Protein AF-A0A9D3ZSC0-F1 (afdb_monomer)

Mean predicted aligned error: 5.68 Å

Radius of gyration: 13.38 Å; Cα contacts (8 Å, |Δi|>4): 232; chains: 1; bounding box: 36×24×37 Å

Secondary structure (DSSP, 8-state):
---TT--EEE-GGGGTT-TT--EEEEESEEEEGGGGGG-TT--EEEEES-EEETHHHHGGG-TT--EEEEES-EES---GGGGG-SS--EEEEES-EESSS--PPPGGGG--

Organism: NCBI:txid47602

Sequence (112 aa):
MWKRDVLLVVSSTFFEEMKALQVLYLESVYVSLKGFHSLPNLKTLWCIQCKVENFSSSLTNMRSLEILALIGTEIDEISEELAKLSTLKYLRLSGVLGFEQEFNFTPKLVSR

Nearest PDB structures (foldseek):
  8xp3-assembly1_JC  TM=7.789E-01  e=8.716E-04  Homo sapiens
  7ax1-assembly1_A  TM=7.796E-01  e=1.971E-03  Homo sapiens
  7d2u-assembly1_A  TM=7.903E-01  e=3.632E-02  Homo sapiens
  8glv-assembly1_Eb  TM=7.894E-01  e=6.505E-02  Chlamydomonas reinhardtii
  5zsu-assembly1_A  TM=6.772E-01  e=7.748E-02  Homo sapiens

Structure (mmCIF, N/CA/C/O backbone):
data_AF-A0A9D3ZSC0-F1
#
_entry.id   AF-A0A9D3ZSC0-F1
#
loop_
_atom_site.group_PDB
_atom_site.id
_atom_site.type_symbol
_atom_site.label_atom_id
_atom_site.label_alt_id
_atom_site.label_comp_id
_atom_site.label_asym_id
_atom_site.label_entity_id
_atom_site.label_seq_id
_atom_site.pdbx_PDB_ins_code
_atom_site.Cartn_x
_atom_site.Cartn_y
_atom_site.Cartn_z
_atom_site.occupancy
_atom_site.B_iso_or_equiv
_atom_site.auth_seq_id
_atom_site.auth_comp_id
_atom_site.auth_asym_id
_atom_site.auth_atom_id
_atom_site.pdbx_PDB_model_num
ATOM 1 N N . MET A 1 1 ? 12.008 -11.215 -16.435 1.00 43.16 1 MET A N 1
ATOM 2 C CA . MET A 1 1 ? 12.348 -9.779 -16.525 1.00 43.16 1 MET A CA 1
ATOM 3 C C . MET A 1 1 ? 11.309 -9.115 -17.406 1.00 43.16 1 MET A C 1
ATOM 5 O O . MET A 1 1 ? 11.304 -9.364 -18.604 1.00 43.16 1 MET A O 1
ATOM 9 N N . TRP A 1 2 ? 10.386 -8.364 -16.808 1.00 52.53 2 TRP A N 1
ATOM 10 C CA . TRP A 1 2 ? 9.408 -7.561 -17.542 1.00 52.53 2 TRP A CA 1
ATOM 11 C C . TRP A 1 2 ? 10.161 -6.566 -18.424 1.00 52.53 2 TRP A C 1
ATOM 13 O O . TRP A 1 2 ? 11.132 -5.956 -17.969 1.00 52.53 2 TRP A O 1
ATOM 23 N N . LYS A 1 3 ? 9.775 -6.440 -19.697 1.00 54.12 3 LYS A N 1
ATOM 24 C CA . LYS A 1 3 ? 10.294 -5.352 -20.531 1.00 54.12 3 LYS A CA 1
ATOM 25 C C . LYS A 1 3 ? 9.819 -4.052 -19.885 1.00 54.12 3 LYS A C 1
ATOM 27 O O . LYS A 1 3 ? 8.617 -3.856 -19.748 1.00 54.12 3 LYS A O 1
ATOM 32 N N . ARG A 1 4 ? 10.760 -3.204 -19.467 1.00 53.38 4 ARG A N 1
ATOM 33 C CA . ARG A 1 4 ? 10.511 -1.948 -18.738 1.00 53.38 4 ARG A CA 1
ATOM 34 C C . ARG A 1 4 ? 9.688 -0.916 -19.532 1.00 53.38 4 ARG A C 1
ATOM 36 O O . ARG A 1 4 ? 9.328 0.109 -18.971 1.00 53.38 4 ARG A O 1
ATOM 43 N N . ASP A 1 5 ? 9.341 -1.199 -20.788 1.00 58.84 5 ASP A N 1
ATOM 44 C CA . ASP A 1 5 ? 8.952 -0.178 -21.764 1.00 58.84 5 ASP A CA 1
ATOM 45 C C . ASP A 1 5 ? 7.442 -0.064 -22.063 1.00 58.84 5 ASP A C 1
ATOM 47 O O . ASP A 1 5 ? 7.082 0.690 -22.962 1.00 58.84 5 ASP A O 1
ATOM 51 N N . VAL A 1 6 ? 6.530 -0.772 -21.367 1.00 74.25 6 VAL A N 1
ATOM 52 C CA . VAL A 1 6 ? 5.075 -0.661 -21.671 1.00 74.25 6 VAL A CA 1
ATOM 53 C C . VAL A 1 6 ? 4.128 -0.818 -20.465 1.00 74.25 6 VAL A C 1
ATOM 55 O O . VAL A 1 6 ? 3.037 -1.367 -20.604 1.00 74.25 6 VAL A O 1
ATOM 58 N N . LEU A 1 7 ? 4.497 -0.369 -19.259 1.00 84.50 7 LEU A N 1
ATOM 59 C CA . LEU A 1 7 ? 3.495 -0.287 -18.182 1.00 84.50 7 LEU A CA 1
ATOM 60 C C . LEU A 1 7 ? 2.534 0.877 -18.449 1.00 84.50 7 LEU A C 1
ATOM 62 O O . LEU A 1 7 ? 2.966 1.987 -18.765 1.00 84.50 7 LEU A O 1
ATOM 66 N N . LEU A 1 8 ? 1.230 0.638 -18.286 1.00 92.06 8 LEU A N 1
ATOM 67 C CA . LEU A 1 8 ? 0.237 1.709 -18.326 1.00 92.06 8 LEU A CA 1
ATOM 68 C C . LEU A 1 8 ? 0.465 2.644 -17.135 1.00 92.06 8 LEU A C 1
ATOM 70 O O . LEU A 1 8 ? 0.442 2.200 -15.988 1.00 92.06 8 LEU A O 1
ATOM 74 N N . VAL A 1 9 ? 0.655 3.934 -17.402 1.00 93.75 9 VAL A N 1
ATOM 75 C CA . VAL A 1 9 ? 0.789 4.953 -16.356 1.00 93.75 9 VAL A CA 1
ATOM 76 C C . VAL A 1 9 ? -0.597 5.357 -15.865 1.00 93.75 9 VAL A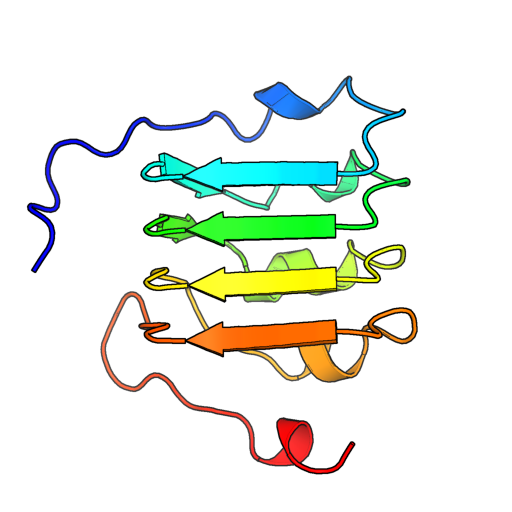 C 1
ATOM 78 O O . VAL A 1 9 ? -1.390 5.932 -16.610 1.00 93.75 9 VAL A O 1
ATOM 81 N N . VAL A 1 10 ? -0.884 5.074 -14.598 1.00 92.69 10 VAL A N 1
ATOM 82 C CA . VAL A 1 10 ? -2.092 5.523 -13.905 1.00 92.69 10 VAL A CA 1
ATOM 83 C C . VAL A 1 10 ? -1.778 6.833 -13.194 1.00 92.69 10 VAL A C 1
ATOM 85 O O . VAL A 1 10 ? -0.921 6.883 -12.310 1.00 92.69 10 VAL A O 1
ATOM 88 N N . SER A 1 11 ? -2.483 7.901 -13.576 1.00 90.44 11 SER A N 1
ATOM 89 C CA . SER A 1 11 ? -2.367 9.194 -12.898 1.00 90.44 11 SER A CA 1
ATOM 90 C C . SER A 1 11 ? -2.741 9.057 -11.424 1.00 90.44 11 SER A C 1
ATOM 92 O O . SER A 1 11 ? -3.771 8.469 -11.094 1.00 90.44 11 SER A O 1
ATOM 94 N N . SER A 1 12 ? -1.959 9.662 -10.532 1.00 79.88 12 SER A N 1
ATOM 95 C CA . SER A 1 12 ? -2.278 9.706 -9.100 1.00 79.88 12 SER A CA 1
ATOM 96 C C . SER A 1 12 ? -3.590 10.444 -8.809 1.00 79.88 12 SER A C 1
ATOM 98 O O . SER A 1 12 ? -4.242 10.144 -7.811 1.00 79.88 12 SER A O 1
ATOM 100 N N . THR A 1 13 ? -4.010 11.347 -9.702 1.00 88.94 13 THR A N 1
ATOM 101 C CA . THR A 1 13 ? -5.280 12.078 -9.597 1.00 88.94 13 THR A CA 1
ATOM 102 C C . THR A 1 13 ? -6.500 11.241 -9.987 1.00 88.94 13 THR A C 1
ATOM 104 O O . THR A 1 13 ? -7.629 11.616 -9.689 1.00 88.94 13 THR A O 1
ATOM 107 N N . PHE A 1 14 ? -6.302 10.081 -10.628 1.00 90.75 14 PHE A N 1
ATOM 108 C CA . PHE A 1 14 ? -7.393 9.246 -11.139 1.00 90.75 14 PHE A CA 1
ATOM 109 C C . PHE A 1 14 ? -8.382 8.828 -10.040 1.00 90.75 14 PHE A C 1
ATOM 111 O O . PHE A 1 14 ? -9.577 8.699 -10.294 1.00 90.75 14 PHE A O 1
ATOM 118 N N . PHE A 1 15 ? -7.891 8.646 -8.812 1.00 89.44 15 PHE A N 1
ATOM 119 C CA . PHE A 1 15 ? -8.689 8.171 -7.684 1.00 89.44 15 PHE A CA 1
A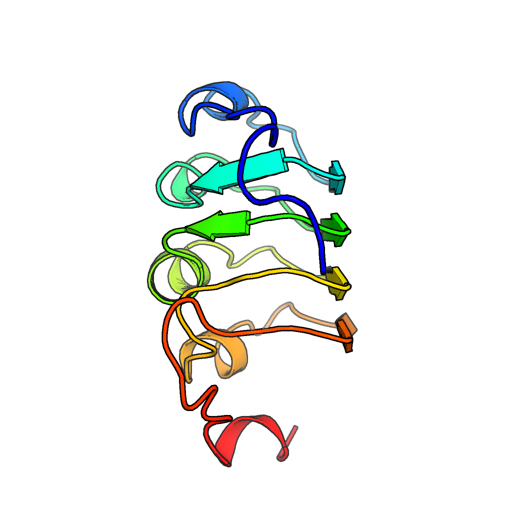TOM 120 C C . PHE A 1 15 ? -9.189 9.290 -6.756 1.00 89.44 15 PHE A C 1
ATOM 122 O O . PHE A 1 15 ? -9.871 8.984 -5.781 1.00 89.44 15 PHE A O 1
ATOM 129 N N . GLU A 1 16 ? -8.887 10.566 -7.028 1.00 89.62 16 GLU A N 1
ATOM 130 C CA . GLU A 1 16 ? -9.119 11.664 -6.071 1.00 89.62 16 GLU A CA 1
ATOM 131 C C . GLU A 1 16 ? -10.571 11.764 -5.604 1.00 89.62 16 GLU A C 1
ATOM 133 O O . GLU A 1 16 ? -10.820 11.907 -4.408 1.00 89.62 16 GLU A O 1
ATOM 138 N N . GLU A 1 17 ? -11.535 11.602 -6.508 1.00 91.56 17 GLU A N 1
ATOM 139 C CA . GLU A 1 17 ? -12.964 11.699 -6.187 1.00 91.56 17 GLU A CA 1
ATOM 140 C C . GLU A 1 17 ? -13.597 10.363 -5.769 1.00 91.56 17 GLU A C 1
ATOM 142 O O . GLU A 1 17 ? -14.784 10.288 -5.447 1.00 91.56 17 GLU A O 1
ATOM 147 N N . MET A 1 18 ? -12.814 9.283 -5.690 1.00 93.00 18 MET A N 1
ATOM 148 C CA . MET A 1 18 ? -13.310 7.954 -5.326 1.00 93.00 18 MET A CA 1
ATOM 149 C C . MET A 1 18 ? -13.407 7.772 -3.803 1.00 93.00 18 MET A C 1
ATOM 151 O O . MET A 1 18 ? -12.888 6.816 -3.229 1.00 93.00 18 MET A O 1
ATOM 155 N N . LYS A 1 19 ? -14.111 8.680 -3.114 1.00 92.50 19 LYS A N 1
ATOM 156 C CA . LYS A 1 19 ? -14.172 8.729 -1.638 1.00 92.50 19 LYS A CA 1
ATOM 157 C C . LYS A 1 19 ? -14.780 7.481 -0.989 1.00 92.50 19 LYS A C 1
ATOM 159 O O . LYS A 1 19 ? -14.501 7.202 0.176 1.00 92.50 19 LYS A O 1
ATOM 164 N N . ALA A 1 20 ? -15.593 6.727 -1.727 1.00 96.06 20 ALA A N 1
ATOM 165 C CA . ALA A 1 20 ? -16.200 5.476 -1.271 1.00 96.06 20 ALA A CA 1
ATOM 166 C C . ALA A 1 20 ? -15.352 4.223 -1.575 1.00 96.06 20 ALA A C 1
ATOM 168 O O . ALA A 1 20 ? -15.759 3.119 -1.211 1.00 96.06 20 ALA A O 1
ATOM 169 N N . LEU A 1 21 ? -14.202 4.365 -2.24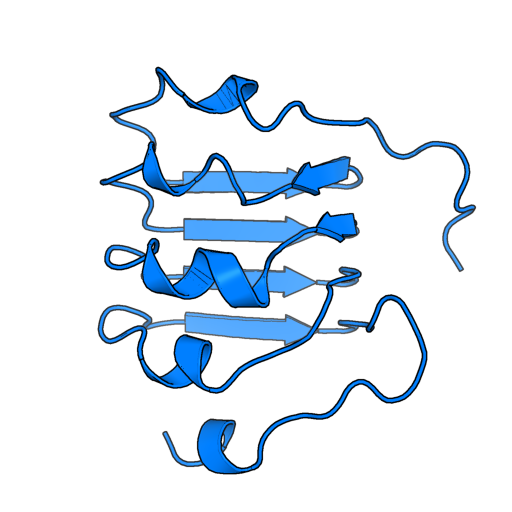9 1.00 96.31 21 LEU A N 1
ATOM 170 C CA . LEU A 1 21 ? -13.367 3.237 -2.654 1.00 96.31 21 LEU A CA 1
ATOM 171 C C . LEU A 1 21 ? -12.812 2.505 -1.429 1.00 96.31 21 LEU A C 1
ATOM 173 O O . LEU A 1 21 ? -12.110 3.091 -0.607 1.00 96.31 21 LEU A O 1
ATOM 177 N N . GLN A 1 22 ? -13.123 1.213 -1.330 1.00 97.62 22 GLN A N 1
ATOM 178 C CA . GLN A 1 22 ? -12.641 0.343 -0.251 1.00 97.62 22 GLN A CA 1
ATOM 179 C C . GLN A 1 22 ? -11.614 -0.680 -0.729 1.00 97.62 22 GLN A C 1
ATOM 181 O O . GLN A 1 22 ? -10.745 -1.083 0.042 1.00 97.62 22 GLN A O 1
ATOM 186 N N . VAL A 1 23 ? -11.696 -1.090 -1.994 1.00 97.94 23 VAL A N 1
ATOM 187 C CA . VAL A 1 23 ? -10.839 -2.119 -2.583 1.00 97.94 23 VAL A CA 1
ATOM 188 C C . VAL A 1 23 ? -10.254 -1.572 -3.871 1.00 97.94 23 VAL A C 1
ATOM 190 O O . VAL A 1 23 ? -10.999 -1.175 -4.764 1.00 97.94 23 VAL A O 1
ATOM 193 N N . LEU A 1 24 ? -8.927 -1.573 -3.963 1.00 96.56 24 LEU A N 1
ATOM 194 C CA . LEU A 1 24 ? -8.200 -1.223 -5.170 1.00 96.56 24 LEU A CA 1
ATOM 195 C C . LEU A 1 24 ? -7.311 -2.393 -5.589 1.00 96.56 24 LEU A C 1
ATOM 197 O O . LEU A 1 24 ? -6.397 -2.789 -4.864 1.00 96.56 24 LEU A O 1
ATOM 201 N N . TYR A 1 25 ? -7.603 -2.926 -6.772 1.00 97.62 25 TYR A N 1
ATOM 202 C CA . TYR A 1 25 ? -6.800 -3.932 -7.452 1.00 97.62 25 TYR A CA 1
ATOM 203 C C . TYR A 1 25 ? -6.113 -3.289 -8.655 1.00 97.62 25 TYR A C 1
ATOM 205 O O . TYR A 1 25 ? -6.773 -2.650 -9.475 1.00 97.62 25 TYR A O 1
ATOM 213 N N . LEU A 1 26 ? -4.798 -3.459 -8.751 1.00 96.06 26 LEU A N 1
ATOM 214 C CA . LEU A 1 26 ? -3.966 -2.961 -9.838 1.00 96.06 26 LEU A CA 1
ATOM 215 C C . LEU A 1 26 ? -3.102 -4.101 -10.372 1.00 96.06 26 LEU A C 1
ATOM 217 O O . LEU A 1 26 ? -2.480 -4.832 -9.600 1.00 96.06 26 LEU A O 1
ATOM 221 N N . GLU A 1 27 ? -3.033 -4.224 -11.692 1.00 95.94 27 GLU A N 1
ATOM 222 C CA . GLU A 1 27 ? -2.231 -5.247 -12.354 1.00 95.94 27 GLU A CA 1
ATOM 223 C C . GLU A 1 27 ? -1.478 -4.656 -13.540 1.00 95.94 27 GLU A C 1
ATOM 225 O O . GLU A 1 27 ? -2.080 -4.005 -14.391 1.00 95.94 27 GLU A O 1
ATOM 230 N N . SER A 1 28 ? -0.167 -4.897 -13.603 1.00 94.50 28 SER A N 1
ATOM 231 C CA . SER A 1 28 ? 0.690 -4.476 -14.720 1.00 94.50 28 SER A CA 1
ATOM 232 C C . SER A 1 28 ? 0.614 -2.972 -15.042 1.00 94.50 28 SER A C 1
ATOM 234 O O . SER A 1 28 ? 0.601 -2.571 -16.208 1.00 94.50 28 SER A O 1
ATOM 236 N N . VAL A 1 29 ? 0.599 -2.118 -14.009 1.00 94.69 29 VAL A N 1
ATOM 237 C CA . VAL A 1 29 ? 0.588 -0.647 -14.150 1.00 94.69 29 VAL A CA 1
ATOM 238 C C . VAL A 1 29 ? 1.770 0.033 -13.459 1.00 94.69 29 VAL A C 1
ATOM 240 O O . VAL A 1 29 ? 2.361 -0.503 -12.521 1.00 94.69 29 VAL A O 1
ATOM 243 N N . TYR A 1 30 ? 2.075 1.252 -13.897 1.00 94.25 30 TYR A N 1
ATOM 244 C CA . TYR A 1 30 ? 2.875 2.224 -13.159 1.00 94.25 30 TYR A CA 1
ATOM 245 C C . TYR A 1 30 ? 1.940 3.175 -12.408 1.00 94.25 30 TYR A C 1
ATOM 247 O O . TYR A 1 30 ? 1.077 3.796 -13.028 1.00 94.25 30 TYR A O 1
ATOM 255 N N . VAL A 1 31 ? 2.102 3.320 -11.095 1.00 94.06 31 VAL A N 1
ATOM 256 C CA . VAL A 1 31 ? 1.261 4.200 -10.269 1.00 94.06 31 VAL A CA 1
ATOM 257 C C . VAL A 1 31 ? 2.091 4.893 -9.190 1.00 94.06 31 VAL A C 1
ATOM 259 O O . VAL A 1 31 ? 2.970 4.281 -8.592 1.00 94.06 31 VAL A O 1
ATOM 262 N N . SER A 1 32 ? 1.789 6.159 -8.899 1.00 93.31 32 SER A N 1
ATOM 263 C CA . SER A 1 32 ? 2.307 6.859 -7.715 1.00 93.31 32 SER A CA 1
ATOM 264 C C . SER A 1 32 ? 1.246 6.888 -6.616 1.00 93.31 32 SER A C 1
ATOM 266 O O . SER A 1 32 ? 0.098 7.271 -6.862 1.00 93.31 32 SER A O 1
ATOM 268 N N . LEU A 1 33 ? 1.632 6.536 -5.385 1.00 91.56 33 LEU A N 1
ATOM 269 C CA . LEU A 1 33 ? 0.726 6.570 -4.230 1.00 91.56 33 LEU A CA 1
ATOM 270 C C . LEU A 1 33 ? 0.570 7.962 -3.603 1.00 91.56 33 LEU A C 1
ATOM 272 O O . LEU A 1 33 ? -0.224 8.124 -2.679 1.00 91.56 33 LEU A O 1
ATOM 276 N N . LYS A 1 34 ? 1.240 9.001 -4.121 1.00 88.06 34 LYS A N 1
ATOM 277 C CA . LYS A 1 34 ? 1.176 10.366 -3.565 1.00 88.06 34 LYS A CA 1
ATOM 278 C C . LYS A 1 34 ? -0.263 10.900 -3.428 1.00 88.06 34 LYS A C 1
ATOM 280 O O . LYS A 1 34 ? -0.563 11.637 -2.489 1.00 88.06 34 LYS A O 1
ATOM 285 N N . GLY A 1 35 ? -1.166 10.499 -4.327 1.00 83.50 35 GLY A N 1
ATOM 286 C CA . GLY A 1 35 ? -2.587 10.878 -4.314 1.00 83.50 35 GLY A CA 1
ATOM 287 C C . GLY A 1 35 ? -3.470 10.086 -3.339 1.00 83.50 35 GLY A C 1
ATOM 288 O O . GLY A 1 35 ? -4.623 10.450 -3.128 1.00 83.50 35 GLY A O 1
ATOM 289 N N . PHE A 1 36 ? -2.965 9.025 -2.701 1.00 87.56 36 PHE A N 1
ATOM 290 C CA . PHE A 1 36 ? -3.795 8.084 -1.931 1.00 87.56 36 PHE A CA 1
ATOM 291 C C . PHE A 1 36 ? -4.259 8.628 -0.576 1.00 87.56 36 PHE A C 1
ATOM 293 O O . PHE A 1 36 ? -5.170 8.067 0.027 1.00 87.56 36 PHE A O 1
ATOM 300 N N . HIS A 1 37 ? -3.722 9.765 -0.126 1.00 84.69 37 HIS A N 1
ATOM 301 C CA . HIS A 1 37 ? -4.272 10.513 1.009 1.00 84.69 37 HIS A CA 1
ATOM 302 C C . HIS A 1 37 ? -5.748 10.914 0.796 1.00 84.69 37 HIS A C 1
ATOM 304 O O . HIS A 1 37 ? -6.470 11.169 1.756 1.00 84.69 37 HIS A O 1
ATOM 310 N N . SER A 1 38 ? -6.208 10.945 -0.460 1.00 84.94 38 SER A N 1
ATOM 311 C CA . SER A 1 38 ? -7.588 11.248 -0.846 1.00 84.94 38 SER A CA 1
ATOM 312 C C . SER A 1 38 ? -8.566 10.069 -0.707 1.00 84.94 38 SER A C 1
ATOM 314 O O . SER A 1 38 ? -9.767 10.276 -0.905 1.00 84.94 38 SER A O 1
ATOM 316 N N . LEU A 1 39 ? -8.078 8.874 -0.337 1.00 91.88 39 LEU A N 1
ATOM 317 C CA . LEU A 1 39 ? -8.830 7.617 -0.233 1.00 91.88 39 LEU A CA 1
ATOM 318 C C . LEU A 1 39 ? -9.029 7.181 1.233 1.00 91.88 39 LEU A C 1
ATOM 320 O O . LEU A 1 39 ? -8.442 6.191 1.677 1.00 91.88 39 LEU A O 1
ATOM 324 N N . PRO A 1 40 ? -9.876 7.879 2.014 1.00 90.94 40 PRO A N 1
ATOM 325 C CA . PRO A 1 40 ? -9.987 7.660 3.460 1.00 90.94 40 PRO A CA 1
ATOM 326 C C . PRO A 1 40 ? -10.535 6.275 3.833 1.00 90.94 40 PRO A C 1
ATOM 328 O O . PRO A 1 40 ? -10.307 5.794 4.943 1.00 90.94 40 PRO A O 1
ATOM 331 N N . ASN A 1 41 ? -11.258 5.632 2.914 1.00 94.94 41 ASN A N 1
ATOM 332 C CA . ASN A 1 41 ? -11.946 4.364 3.144 1.00 94.94 41 ASN A CA 1
ATOM 333 C C . ASN A 1 41 ? -11.223 3.154 2.541 1.00 94.94 41 ASN A C 1
ATOM 335 O O . ASN A 1 41 ? -11.773 2.054 2.583 1.00 94.94 41 ASN A O 1
ATOM 339 N N . LEU A 1 42 ? -10.014 3.324 1.991 1.00 96.31 42 LEU A N 1
ATOM 340 C CA . LEU A 1 42 ? -9.300 2.225 1.350 1.00 96.31 42 LEU A CA 1
ATOM 341 C C . LEU A 1 42 ? -8.860 1.187 2.391 1.00 96.31 42 LEU A C 1
ATOM 343 O O . LEU A 1 42 ? -8.025 1.461 3.251 1.00 96.31 42 LEU A O 1
ATOM 347 N N . LYS A 1 43 ? -9.418 -0.019 2.279 1.00 98.00 43 LYS A N 1
ATOM 348 C CA . LYS A 1 43 ? -9.163 -1.166 3.160 1.00 98.00 43 LYS A CA 1
ATOM 349 C C . LYS A 1 43 ? -8.296 -2.228 2.510 1.00 98.00 43 LYS A C 1
ATOM 351 O O . LYS A 1 43 ? -7.645 -2.996 3.209 1.00 98.00 43 LYS A O 1
ATOM 356 N N . THR A 1 44 ? -8.296 -2.317 1.186 1.00 98.19 44 THR A N 1
ATOM 357 C CA . THR A 1 44 ? -7.520 -3.317 0.452 1.00 98.19 44 THR A CA 1
ATOM 358 C C . THR A 1 44 ? -6.774 -2.659 -0.690 1.00 98.19 44 THR A C 1
ATOM 360 O O . THR A 1 44 ? -7.395 -2.056 -1.565 1.00 98.19 44 THR A O 1
ATOM 363 N N . LEU A 1 45 ? -5.453 -2.824 -0.688 1.00 97.31 45 LEU A N 1
ATOM 364 C CA . LEU A 1 45 ? -4.588 -2.512 -1.817 1.00 97.31 45 LEU A CA 1
ATOM 365 C C . LEU A 1 45 ? -3.919 -3.802 -2.283 1.00 97.31 45 LEU A C 1
ATOM 367 O O . LEU A 1 45 ? -3.164 -4.434 -1.539 1.00 97.31 45 LEU A O 1
ATOM 371 N N . TRP A 1 46 ? -4.206 -4.179 -3.522 1.00 98.25 46 TRP A N 1
ATOM 372 C CA . TRP A 1 46 ? -3.659 -5.369 -4.151 1.00 98.25 46 TRP A CA 1
ATOM 373 C C . TRP A 1 46 ? -2.976 -4.987 -5.459 1.00 98.25 46 TRP A C 1
ATOM 375 O O . TRP A 1 46 ? -3.633 -4.539 -6.394 1.00 98.25 46 TRP A O 1
ATOM 385 N N . CYS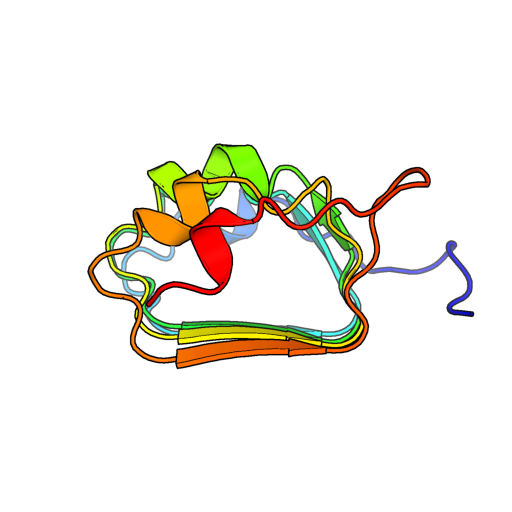 A 1 47 ? -1.664 -5.188 -5.531 1.00 97.25 47 CYS A N 1
ATOM 386 C CA . CYS A 1 47 ? -0.849 -4.867 -6.696 1.00 97.25 47 CYS A CA 1
ATOM 387 C C . CYS A 1 47 ? -0.145 -6.125 -7.210 1.00 97.25 47 CYS A C 1
ATOM 389 O O . CYS A 1 47 ? 0.596 -6.779 -6.468 1.00 97.25 47 CYS A O 1
ATOM 391 N N . ILE A 1 48 ? -0.341 -6.440 -8.489 1.00 96.81 48 ILE A N 1
ATOM 392 C CA . ILE A 1 48 ? 0.334 -7.540 -9.183 1.00 96.81 48 ILE A CA 1
ATOM 393 C C . ILE A 1 48 ? 1.156 -6.968 -10.333 1.00 96.81 48 ILE A C 1
ATOM 395 O O . ILE A 1 48 ? 0.621 -6.294 -11.204 1.00 96.81 48 ILE A O 1
ATOM 399 N N . GLN A 1 49 ? 2.458 -7.245 -10.359 1.00 94.56 49 GLN A N 1
ATOM 400 C CA . GLN A 1 49 ? 3.350 -6.848 -11.458 1.00 94.56 49 GLN A CA 1
ATOM 401 C C . GLN A 1 49 ? 3.349 -5.331 -11.724 1.00 94.56 49 GLN A C 1
ATOM 403 O O . GLN A 1 49 ? 3.550 -4.881 -12.848 1.00 94.56 49 GLN A O 1
ATOM 408 N N . CYS A 1 50 ? 3.110 -4.532 -10.682 1.00 94.75 50 CYS A N 1
ATOM 409 C CA . CYS A 1 50 ? 3.082 -3.074 -10.769 1.00 94.75 50 CYS A CA 1
ATOM 410 C C . CYS A 1 50 ? 4.446 -2.454 -10.465 1.00 94.75 50 CYS A C 1
ATOM 412 O O . CYS A 1 50 ? 5.227 -2.997 -9.682 1.00 94.75 50 CYS A O 1
ATOM 414 N N . LYS A 1 51 ? 4.665 -1.245 -10.980 1.00 94.00 51 LYS A N 1
ATOM 415 C CA . LYS A 1 51 ? 5.668 -0.310 -10.467 1.00 94.00 51 LYS A CA 1
ATOM 416 C C . LYS A 1 51 ? 4.962 0.751 -9.621 1.00 94.00 51 LYS A C 1
ATOM 418 O O . LYS A 1 51 ? 4.093 1.455 -10.130 1.00 94.00 51 LYS A O 1
ATOM 423 N N . VAL A 1 52 ? 5.293 0.828 -8.334 1.00 94.12 52 VAL A N 1
ATOM 424 C CA . VAL A 1 52 ? 4.598 1.667 -7.348 1.00 94.12 52 VAL A CA 1
ATOM 425 C C . VAL A 1 52 ? 5.560 2.692 -6.760 1.00 94.12 52 VAL A C 1
ATOM 427 O O . VAL A 1 52 ? 6.413 2.369 -5.940 1.00 94.12 52 VAL A O 1
ATOM 430 N N . GLU A 1 53 ? 5.413 3.945 -7.174 1.00 92.75 53 GLU A N 1
ATOM 431 C CA . GLU A 1 53 ? 6.221 5.065 -6.698 1.00 92.75 53 GLU A CA 1
ATOM 432 C C . GLU A 1 53 ? 5.663 5.655 -5.394 1.00 92.75 53 GLU A C 1
ATOM 434 O O . GLU A 1 53 ? 4.449 5.677 -5.164 1.00 92.75 53 GLU A O 1
ATOM 439 N N . ASN A 1 54 ? 6.561 6.186 -4.557 1.00 91.62 54 ASN A N 1
ATOM 440 C CA . ASN A 1 54 ? 6.245 6.820 -3.275 1.00 91.62 54 ASN A CA 1
ATOM 441 C C . ASN A 1 54 ? 5.510 5.882 -2.308 1.00 91.62 54 ASN A C 1
ATOM 443 O O . ASN A 1 54 ? 4.672 6.344 -1.526 1.00 91.62 54 ASN A O 1
ATOM 447 N N . PHE A 1 55 ? 5.785 4.577 -2.372 1.00 92.31 55 PHE A N 1
ATOM 448 C CA . PHE A 1 55 ? 5.126 3.601 -1.516 1.00 92.31 55 PHE A CA 1
ATOM 449 C C . PHE A 1 55 ? 5.437 3.892 -0.045 1.00 92.31 55 PHE A C 1
ATOM 451 O O . PHE A 1 55 ? 4.510 4.169 0.717 1.00 92.31 55 PHE A O 1
ATOM 458 N N . SER A 1 56 ? 6.720 3.955 0.325 1.00 87.88 56 SER A N 1
ATOM 459 C CA . SER A 1 56 ? 7.176 4.197 1.702 1.00 87.88 56 SER A CA 1
ATOM 460 C C . SER A 1 56 ? 6.564 5.454 2.331 1.00 87.88 56 SER A C 1
ATOM 462 O O . SER A 1 56 ? 5.909 5.392 3.374 1.00 87.88 56 SER A O 1
ATOM 464 N N . SER A 1 57 ? 6.709 6.599 1.659 1.00 88.81 57 SER A N 1
ATOM 465 C CA . SER A 1 57 ? 6.223 7.892 2.166 1.00 88.81 57 SER A CA 1
ATOM 466 C C . SER A 1 57 ? 4.694 7.974 2.280 1.00 88.81 57 SER A C 1
ATOM 468 O O . SER A 1 57 ? 4.178 8.678 3.154 1.00 88.81 57 SER A O 1
ATOM 470 N N . SER A 1 58 ? 3.955 7.231 1.449 1.00 91.75 58 SER A N 1
ATOM 471 C CA . SER A 1 58 ? 2.487 7.274 1.420 1.00 91.75 58 SER A CA 1
ATOM 472 C C . SER A 1 58 ? 1.820 6.358 2.451 1.00 91.75 58 SER A C 1
ATOM 474 O O . SER A 1 58 ? 0.654 6.588 2.780 1.00 91.75 58 SER A O 1
ATOM 476 N N . LEU A 1 59 ? 2.535 5.372 3.013 1.00 89.56 59 LEU A N 1
ATOM 477 C CA . LEU A 1 59 ? 1.997 4.445 4.025 1.00 89.56 59 LEU A CA 1
ATOM 478 C C . LEU A 1 59 ? 1.398 5.171 5.237 1.00 89.56 59 LEU A C 1
ATOM 480 O O . LEU A 1 59 ? 0.362 4.759 5.755 1.00 89.56 59 LEU A O 1
ATOM 484 N N . THR A 1 60 ? 1.986 6.299 5.642 1.00 86.31 60 THR A N 1
AT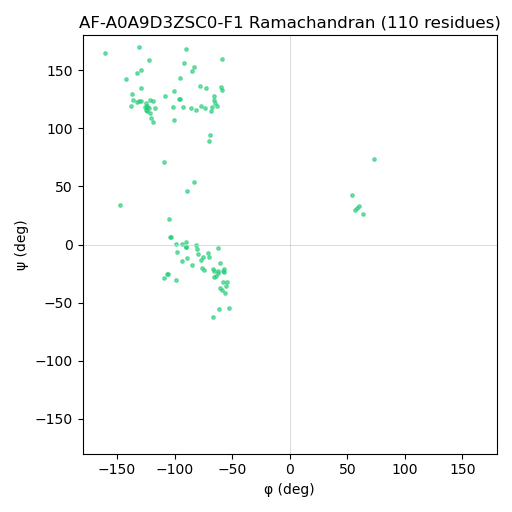OM 485 C CA . THR A 1 60 ? 1.508 7.131 6.765 1.00 86.31 60 THR A CA 1
ATOM 486 C C . THR A 1 60 ? 0.054 7.610 6.618 1.00 86.31 60 THR A C 1
ATOM 488 O O . THR A 1 60 ? -0.620 7.888 7.619 1.00 86.31 60 THR A O 1
ATOM 491 N N . ASN A 1 61 ? -0.450 7.667 5.381 1.00 85.75 61 ASN A N 1
ATOM 492 C CA . ASN A 1 61 ? -1.801 8.112 5.046 1.00 85.75 61 ASN A CA 1
ATOM 493 C C . ASN A 1 61 ? -2.810 6.955 4.943 1.00 85.75 61 ASN A C 1
ATOM 495 O O . ASN A 1 61 ? -4.017 7.186 4.976 1.00 85.75 61 ASN A O 1
ATOM 499 N N . MET A 1 62 ? -2.351 5.704 4.871 1.00 90.06 62 MET A N 1
ATOM 500 C CA . MET A 1 62 ? -3.187 4.522 4.619 1.00 90.06 62 MET A CA 1
ATOM 501 C C . MET A 1 62 ? -3.738 3.903 5.916 1.00 90.06 62 MET A C 1
ATOM 503 O O . MET A 1 62 ? -3.687 2.693 6.124 1.00 90.06 62 MET A O 1
ATOM 507 N N . ARG A 1 63 ? -4.272 4.731 6.823 1.00 88.75 63 ARG A N 1
ATOM 508 C CA . ARG A 1 63 ? -4.646 4.312 8.192 1.00 88.75 63 ARG A CA 1
ATOM 509 C C . ARG A 1 63 ? -5.808 3.315 8.261 1.00 88.75 63 ARG A C 1
ATOM 511 O O . ARG A 1 63 ? -5.941 2.609 9.257 1.00 88.75 63 ARG A O 1
ATOM 518 N N . SER A 1 64 ? -6.628 3.245 7.218 1.00 93.81 64 SER A N 1
ATOM 519 C CA . SER A 1 64 ? -7.763 2.319 7.112 1.00 93.81 64 SER A CA 1
ATOM 520 C C . SER A 1 64 ? -7.393 0.974 6.477 1.00 93.81 64 SER A C 1
ATOM 522 O O . SER A 1 64 ? -8.259 0.111 6.351 1.00 93.81 64 SER A O 1
ATOM 524 N N . LEU A 1 65 ? -6.136 0.791 6.053 1.00 96.38 65 LEU A N 1
ATOM 525 C CA . LEU A 1 65 ? -5.723 -0.358 5.254 1.00 96.38 65 LEU A CA 1
ATOM 526 C C . LEU A 1 65 ? -5.660 -1.643 6.088 1.00 96.38 65 LEU A C 1
ATOM 528 O O . LEU A 1 65 ? -4.845 -1.782 6.993 1.00 96.38 65 LEU A O 1
ATOM 532 N N . GLU A 1 66 ? -6.484 -2.619 5.723 1.00 97.69 66 GLU A N 1
ATOM 533 C CA . GLU A 1 66 ? -6.569 -3.921 6.384 1.00 97.69 66 GLU A CA 1
ATOM 534 C C . GLU A 1 66 ? -5.784 -5.008 5.634 1.00 97.69 66 GLU A C 1
ATOM 536 O O . GLU A 1 66 ? -5.269 -5.942 6.251 1.00 97.69 66 GLU A O 1
ATOM 541 N N . ILE A 1 67 ? -5.677 -4.890 4.308 1.00 97.81 67 ILE A N 1
ATOM 542 C CA . ILE A 1 67 ? -5.028 -5.869 3.432 1.00 97.81 67 ILE A CA 1
ATOM 543 C C . ILE A 1 67 ? -4.061 -5.144 2.497 1.00 97.81 67 ILE A C 1
ATOM 545 O O . ILE A 1 67 ? -4.470 -4.274 1.723 1.00 97.81 67 ILE A O 1
ATOM 549 N N . LEU A 1 68 ? -2.794 -5.560 2.528 1.00 96.81 68 LEU A N 1
ATOM 550 C CA . LEU A 1 68 ? -1.772 -5.151 1.571 1.00 96.81 68 LEU A CA 1
ATOM 551 C C . LEU A 1 68 ? -1.161 -6.386 0.906 1.00 96.81 68 LEU A C 1
ATOM 553 O O . LEU A 1 68 ? -0.541 -7.220 1.572 1.00 96.81 68 LEU A O 1
ATOM 557 N N . ALA A 1 69 ? -1.312 -6.489 -0.412 1.00 97.19 69 ALA A N 1
ATOM 558 C CA . ALA A 1 69 ? -0.700 -7.543 -1.210 1.00 97.19 69 ALA A CA 1
ATOM 559 C C . ALA A 1 69 ? 0.124 -6.939 -2.350 1.00 97.19 69 ALA A C 1
ATOM 561 O O . ALA A 1 69 ? -0.411 -6.267 -3.227 1.00 97.19 69 ALA A O 1
ATOM 562 N N . LEU A 1 70 ? 1.426 -7.209 -2.333 1.00 95.81 70 LEU A N 1
ATOM 563 C CA . LEU A 1 70 ? 2.402 -6.781 -3.326 1.00 95.81 70 LEU A CA 1
ATOM 564 C C . LEU A 1 70 ? 3.062 -8.028 -3.929 1.00 95.81 70 LEU A C 1
ATOM 566 O O . LEU A 1 70 ? 3.805 -8.743 -3.249 1.00 95.81 70 LEU A O 1
ATOM 570 N N . ILE A 1 71 ? 2.738 -8.334 -5.188 1.00 95.69 71 ILE A N 1
ATOM 571 C CA . ILE A 1 71 ? 3.184 -9.551 -5.879 1.00 95.69 71 ILE A CA 1
ATOM 572 C C . ILE A 1 71 ? 3.914 -9.176 -7.167 1.00 95.69 71 ILE A C 1
ATOM 574 O O . ILE 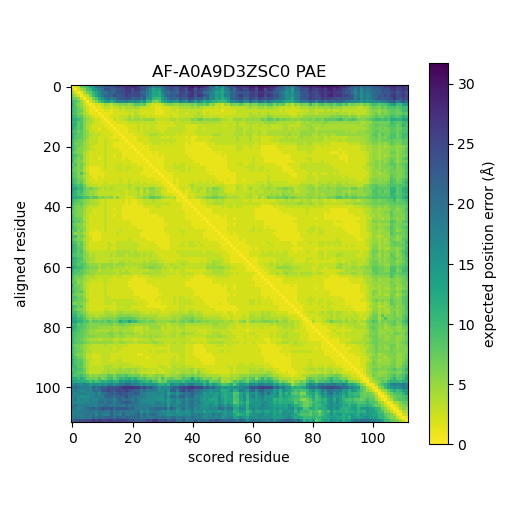A 1 71 ? 3.308 -8.654 -8.096 1.00 95.69 71 ILE A O 1
ATOM 578 N N . GLY A 1 72 ? 5.210 -9.464 -7.250 1.00 93.94 72 GLY A N 1
ATOM 579 C CA . GLY A 1 72 ? 6.040 -9.116 -8.402 1.00 93.94 72 GLY A CA 1
ATOM 580 C C . GLY A 1 72 ? 6.158 -7.607 -8.619 1.00 93.94 72 GLY A C 1
ATOM 581 O O . GLY A 1 72 ? 6.293 -7.185 -9.762 1.00 93.94 72 GLY A O 1
ATOM 582 N N . THR A 1 73 ? 6.012 -6.802 -7.562 1.00 93.50 73 THR A N 1
ATOM 583 C CA . THR A 1 73 ? 5.953 -5.339 -7.657 1.00 93.50 73 THR A CA 1
ATOM 584 C C . THR A 1 73 ? 7.311 -4.691 -7.430 1.00 93.50 73 THR A C 1
ATOM 586 O O . THR A 1 73 ? 8.059 -5.096 -6.541 1.00 93.50 73 THR A O 1
ATOM 589 N N . GLU A 1 74 ? 7.578 -3.621 -8.163 1.00 92.56 74 GLU A N 1
ATOM 590 C CA . GLU A 1 74 ? 8.723 -2.737 -7.948 1.00 92.56 74 GLU A CA 1
ATOM 591 C C . GLU A 1 74 ? 8.277 -1.554 -7.075 1.00 92.56 74 GLU A C 1
ATOM 593 O O . GLU A 1 74 ? 7.304 -0.884 -7.428 1.00 92.56 74 GLU A O 1
ATOM 598 N N . ILE A 1 75 ? 8.945 -1.304 -5.948 1.00 92.00 75 ILE A N 1
ATOM 599 C CA . ILE A 1 75 ? 8.646 -0.190 -5.028 1.00 92.00 75 ILE A CA 1
ATOM 600 C C . ILE A 1 75 ? 9.927 0.577 -4.667 1.00 92.00 75 ILE A C 1
ATOM 602 O O . ILE A 1 75 ? 11.026 0.113 -4.968 1.00 92.00 75 ILE A O 1
ATOM 606 N N . ASP A 1 76 ? 9.799 1.735 -4.015 1.00 88.56 76 ASP A N 1
ATOM 607 C CA . ASP A 1 76 ? 10.952 2.495 -3.515 1.00 88.56 76 ASP A CA 1
ATOM 608 C C . ASP A 1 76 ? 11.676 1.743 -2.386 1.00 88.56 76 ASP A C 1
ATOM 610 O O . ASP A 1 76 ? 12.824 1.336 -2.551 1.00 88.56 76 ASP A O 1
ATOM 614 N N . GLU A 1 77 ? 11.000 1.491 -1.268 1.00 86.25 77 GLU A N 1
ATOM 615 C CA . GLU A 1 77 ? 11.540 0.752 -0.120 1.00 86.25 77 GLU A CA 1
ATOM 616 C C . GLU A 1 77 ? 10.403 0.231 0.774 1.00 86.25 77 GLU A C 1
ATOM 618 O O . GLU A 1 77 ? 9.269 0.708 0.702 1.00 86.25 77 GLU A O 1
ATOM 623 N N . ILE A 1 78 ? 10.698 -0.706 1.681 1.00 84.50 78 ILE A N 1
ATOM 624 C CA . ILE A 1 78 ? 9.791 -1.013 2.797 1.00 84.50 78 ILE A CA 1
ATOM 625 C C . ILE A 1 78 ? 10.303 -0.315 4.056 1.00 84.50 78 ILE A C 1
ATOM 627 O O . ILE A 1 78 ? 11.274 -0.752 4.675 1.00 84.50 78 ILE A O 1
ATOM 631 N N . SER A 1 79 ? 9.613 0.744 4.470 1.00 84.00 79 SER A N 1
ATOM 632 C CA . SER A 1 79 ? 9.964 1.504 5.669 1.00 84.00 79 SER A CA 1
ATOM 633 C C . SER A 1 79 ? 9.293 0.990 6.943 1.00 84.00 79 SER A C 1
ATOM 635 O O . SER A 1 79 ? 8.335 0.211 6.922 1.00 84.00 79 SER A O 1
ATOM 637 N N . GLU A 1 80 ? 9.775 1.488 8.087 1.00 83.88 80 GLU A N 1
ATOM 638 C CA . GLU A 1 80 ? 9.190 1.221 9.409 1.00 83.88 80 GLU A CA 1
ATOM 639 C C . GLU A 1 80 ? 7.730 1.709 9.525 1.00 83.88 80 GLU A C 1
ATOM 641 O O . GLU A 1 80 ? 7.006 1.273 10.420 1.00 83.88 80 GLU A O 1
ATOM 646 N N . GLU A 1 81 ? 7.257 2.571 8.617 1.00 86.25 81 GLU A N 1
ATOM 647 C CA . GLU A 1 81 ? 5.862 3.030 8.582 1.00 86.25 81 GLU A CA 1
ATOM 648 C C . GLU A 1 81 ? 4.878 1.891 8.295 1.00 86.25 81 GLU A C 1
ATOM 650 O O . GLU A 1 81 ? 3.747 1.921 8.782 1.00 86.25 81 GLU A O 1
ATOM 655 N N . LEU A 1 82 ? 5.311 0.831 7.597 1.00 87.62 82 LEU A N 1
ATOM 656 C CA . LEU A 1 82 ? 4.487 -0.364 7.407 1.00 87.62 82 LEU A CA 1
ATOM 657 C C . LEU A 1 82 ? 4.138 -1.011 8.758 1.00 87.62 82 LEU A C 1
ATOM 659 O O . LEU A 1 82 ? 3.000 -1.431 8.973 1.00 87.62 82 LEU A O 1
ATOM 663 N N . ALA A 1 83 ? 5.078 -1.000 9.711 1.00 83.88 83 ALA A N 1
ATOM 664 C CA . ALA A 1 83 ? 4.851 -1.469 11.077 1.00 83.88 83 ALA A CA 1
ATOM 665 C C . ALA A 1 83 ? 3.943 -0.537 11.898 1.00 83.88 83 ALA A C 1
ATOM 667 O O . ALA A 1 83 ? 3.568 -0.897 13.014 1.00 83.88 83 ALA A O 1
ATOM 668 N N . LYS A 1 84 ? 3.568 0.642 11.389 1.00 86.44 84 LYS A N 1
ATOM 669 C CA . LYS A 1 84 ? 2.627 1.560 12.050 1.00 86.44 84 LYS A CA 1
ATOM 670 C C . LYS A 1 84 ? 1.198 1.436 11.531 1.00 86.44 84 LYS A C 1
ATOM 672 O O . LYS A 1 84 ? 0.294 2.011 12.137 1.00 86.44 84 LYS A O 1
ATOM 677 N N . LEU A 1 85 ? 0.959 0.639 10.486 1.00 90.12 85 LEU A N 1
ATOM 678 C CA . LEU A 1 85 ? -0.395 0.287 10.061 1.00 90.12 85 LEU A CA 1
ATOM 679 C C . LEU A 1 85 ? -1.039 -0.631 11.114 1.00 90.12 85 LEU A C 1
ATOM 681 O O . LEU A 1 85 ? -0.827 -1.845 11.147 1.00 90.12 85 LEU A O 1
ATOM 685 N N . SER A 1 86 ? -1.783 -0.032 12.043 1.00 89.69 86 SER A N 1
ATOM 686 C CA . SER A 1 86 ? -2.433 -0.732 13.160 1.00 89.69 86 SER A CA 1
ATOM 687 C C . SER A 1 86 ? -3.663 -1.536 12.738 1.00 89.69 86 SER A C 1
ATOM 689 O O . SER A 1 86 ? -4.046 -2.473 13.430 1.00 89.69 86 SER A O 1
ATOM 691 N N . THR A 1 87 ? -4.270 -1.184 11.607 1.00 94.75 87 THR A N 1
ATOM 692 C CA . THR A 1 87 ? -5.447 -1.848 11.034 1.00 94.75 87 THR A CA 1
ATOM 693 C C . THR A 1 87 ? -5.089 -3.002 10.103 1.00 94.75 87 THR A C 1
ATOM 695 O O . THR A 1 87 ? -5.972 -3.790 9.763 1.00 94.75 87 THR A O 1
ATOM 698 N N . LEU A 1 88 ? -3.810 -3.139 9.729 1.00 94.94 88 LEU A N 1
ATOM 699 C CA . LEU A 1 88 ? -3.336 -4.160 8.803 1.00 94.94 88 LEU A CA 1
ATOM 700 C C . LEU A 1 88 ? -3.454 -5.553 9.433 1.00 94.94 88 LEU A C 1
ATOM 702 O O . LEU A 1 88 ? -2.818 -5.853 10.442 1.00 94.94 88 LEU A O 1
ATOM 706 N N . LYS A 1 89 ? -4.264 -6.407 8.809 1.00 95.62 89 LYS A N 1
ATOM 707 C CA . LYS A 1 89 ? -4.542 -7.793 9.219 1.00 95.62 89 LYS A CA 1
ATOM 708 C C . LYS A 1 89 ? -3.859 -8.807 8.312 1.00 95.62 89 LYS A C 1
ATOM 710 O O . LYS A 1 89 ? -3.611 -9.934 8.728 1.00 95.62 89 LYS A O 1
ATOM 715 N N . TYR A 1 90 ? -3.588 -8.421 7.068 1.00 95.50 90 TYR A N 1
ATOM 716 C CA . TYR A 1 90 ? -2.966 -9.284 6.075 1.00 95.50 90 TYR A CA 1
ATOM 717 C C . TYR A 1 90 ? -1.890 -8.527 5.304 1.00 95.50 90 TYR A C 1
ATOM 719 O O . TYR A 1 90 ? -2.163 -7.500 4.680 1.00 95.50 90 TYR A O 1
ATOM 727 N N . LEU A 1 91 ? -0.678 -9.080 5.317 1.00 93.94 91 LEU A N 1
ATOM 728 C CA . LEU A 1 91 ? 0.459 -8.594 4.550 1.00 93.94 91 LEU A CA 1
ATOM 729 C C . LEU A 1 91 ? 1.003 -9.729 3.685 1.00 93.94 91 LEU A C 1
ATOM 731 O O . LEU A 1 91 ? 1.424 -10.766 4.198 1.00 93.94 91 LEU A O 1
ATOM 735 N N . ARG A 1 92 ? 1.035 -9.517 2.370 1.00 94.12 92 ARG A N 1
ATOM 736 C CA . ARG A 1 92 ? 1.703 -10.413 1.425 1.00 94.12 92 ARG A CA 1
ATOM 737 C C . ARG A 1 92 ? 2.718 -9.635 0.610 1.00 94.12 92 ARG A C 1
ATOM 739 O O . ARG A 1 92 ? 2.349 -8.753 -0.156 1.00 94.12 92 ARG A O 1
ATOM 746 N N . LEU A 1 93 ? 3.977 -10.032 0.732 1.00 91.62 93 LEU A N 1
ATOM 747 C CA . LEU A 1 93 ? 5.090 -9.517 -0.056 1.00 91.62 93 LEU A CA 1
ATOM 748 C C . LEU A 1 93 ? 5.721 -10.704 -0.784 1.00 91.62 93 LEU A C 1
ATOM 750 O O . LEU A 1 93 ? 6.248 -11.616 -0.150 1.00 91.62 93 LEU A O 1
ATOM 754 N N . SER A 1 94 ? 5.615 -10.747 -2.108 1.00 91.44 94 SER A N 1
ATOM 755 C CA . SER A 1 94 ? 6.142 -11.853 -2.912 1.00 91.44 94 SER A CA 1
ATOM 756 C C . SER A 1 94 ? 6.814 -11.302 -4.157 1.00 91.44 94 SER A C 1
ATOM 758 O O . SER A 1 94 ? 6.165 -10.630 -4.945 1.00 91.44 94 SER A O 1
ATOM 760 N N . GLY A 1 95 ? 8.111 -11.558 -4.337 1.00 89.81 95 GLY A N 1
ATOM 761 C CA . GLY A 1 95 ? 8.855 -11.029 -5.486 1.00 89.81 95 GLY A CA 1
ATOM 762 C C . GLY A 1 95 ? 8.872 -9.498 -5.552 1.00 89.81 95 GLY A C 1
ATOM 763 O O . GLY A 1 95 ? 8.821 -8.947 -6.647 1.00 89.81 95 GLY A O 1
ATOM 764 N N . VAL A 1 96 ? 8.877 -8.825 -4.396 1.00 88.62 96 VAL A N 1
ATOM 765 C CA . VAL A 1 96 ? 9.000 -7.365 -4.322 1.00 88.62 96 VAL A CA 1
ATOM 766 C C . VAL A 1 96 ? 10.461 -6.975 -4.539 1.00 88.62 96 VAL A C 1
ATOM 768 O O . VAL A 1 96 ? 11.355 -7.629 -4.000 1.00 88.62 96 VAL A O 1
ATOM 771 N N 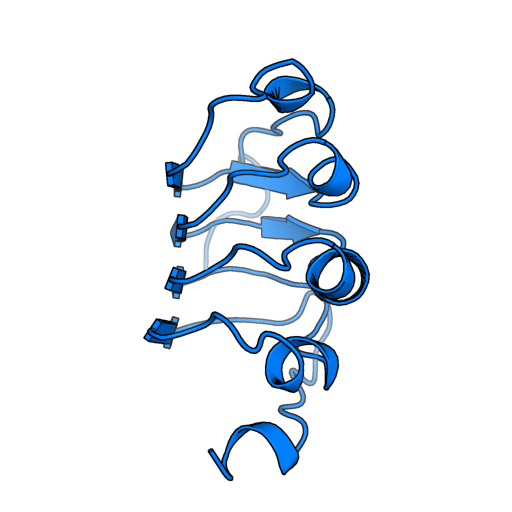. LEU A 1 97 ? 10.695 -5.941 -5.345 1.00 87.25 97 LEU A N 1
ATOM 772 C CA . LEU A 1 97 ? 12.024 -5.441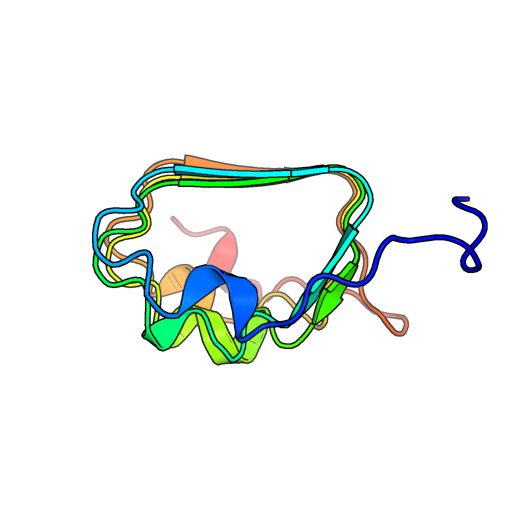 -5.700 1.00 87.25 97 LEU A CA 1
ATOM 773 C C . LEU A 1 97 ? 12.103 -3.925 -5.470 1.00 87.25 97 LEU A C 1
ATOM 775 O O . LEU A 1 97 ? 11.096 -3.230 -5.601 1.00 87.25 97 LEU A O 1
ATOM 779 N N . GLY A 1 98 ? 13.298 -3.428 -5.148 1.00 83.88 98 GLY A N 1
ATOM 780 C CA . GLY A 1 98 ? 13.594 -1.994 -5.061 1.00 83.88 98 GLY A CA 1
ATOM 781 C C . GLY A 1 98 ? 13.911 -1.390 -6.431 1.00 83.88 98 GLY A C 1
ATOM 782 O O . GLY A 1 98 ? 14.404 -2.105 -7.307 1.00 83.88 98 GLY A O 1
ATOM 783 N N . PHE A 1 99 ? 13.659 -0.089 -6.610 1.00 76.38 99 PHE A N 1
ATOM 784 C CA . PHE A 1 99 ? 14.005 0.643 -7.842 1.00 76.38 99 PHE A CA 1
ATOM 785 C C . PHE A 1 99 ? 15.501 0.601 -8.166 1.00 76.38 99 PHE A C 1
ATOM 787 O O . PHE A 1 99 ? 15.877 0.431 -9.326 1.00 76.38 99 PHE A O 1
ATOM 794 N N . GLU A 1 100 ? 16.349 0.705 -7.146 1.00 63.50 100 GLU A N 1
ATOM 795 C CA . GLU A 1 100 ? 17.801 0.586 -7.246 1.00 63.50 100 GLU A CA 1
ATOM 796 C C . GLU A 1 100 ? 18.284 -0.363 -6.138 1.00 63.50 100 GLU A C 1
ATOM 798 O O . GLU A 1 100 ? 17.621 -0.518 -5.116 1.00 63.50 100 GLU A O 1
ATOM 803 N N . GLN A 1 101 ? 19.347 -1.120 -6.395 1.00 56.50 101 GLN A N 1
ATOM 804 C CA . GLN A 1 101 ? 19.708 -2.319 -5.625 1.00 56.50 101 GLN A CA 1
ATOM 805 C C . GLN A 1 101 ? 19.948 -2.075 -4.119 1.00 56.50 101 GLN A C 1
ATOM 807 O O . GLN A 1 101 ? 20.249 -0.968 -3.693 1.00 56.50 101 GLN A O 1
ATOM 812 N N . GLU A 1 102 ? 19.850 -3.182 -3.364 1.00 53.88 102 GLU A N 1
ATOM 813 C CA . GLU A 1 102 ? 19.656 -3.326 -1.906 1.00 53.88 102 GLU A CA 1
ATOM 814 C C . GLU A 1 102 ? 18.243 -2.985 -1.409 1.00 53.88 102 GLU A C 1
ATOM 816 O O . GLU A 1 102 ? 17.974 -1.995 -0.735 1.00 53.88 102 GLU A O 1
ATOM 821 N N . PHE A 1 103 ? 17.316 -3.900 -1.709 1.00 60.72 103 PHE A N 1
ATOM 822 C CA . PHE A 1 103 ? 16.001 -3.938 -1.082 1.00 60.72 103 PHE A CA 1
ATOM 823 C C . PHE A 1 103 ? 16.133 -4.376 0.384 1.00 60.72 103 PHE A C 1
ATOM 825 O O . PHE A 1 103 ? 16.116 -5.567 0.705 1.00 60.72 103 PHE A O 1
ATOM 832 N N . ASN A 1 104 ? 16.318 -3.403 1.271 1.00 57.50 104 ASN A N 1
ATOM 833 C CA . ASN A 1 104 ? 16.551 -3.650 2.686 1.00 57.50 104 ASN A CA 1
ATOM 834 C C . ASN A 1 104 ? 15.228 -3.801 3.445 1.00 57.50 104 ASN A C 1
ATOM 836 O O . ASN A 1 104 ? 14.430 -2.871 3.545 1.00 57.50 104 ASN A O 1
ATOM 840 N N . PHE A 1 105 ? 15.007 -4.982 4.026 1.00 60.59 105 PHE A N 1
ATOM 841 C CA . PHE A 1 105 ? 13.973 -5.166 5.039 1.00 60.59 105 PHE A CA 1
ATOM 842 C C . PHE A 1 105 ? 14.479 -4.586 6.357 1.00 60.59 105 PHE A C 1
ATOM 844 O O . PHE A 1 105 ? 15.472 -5.063 6.910 1.00 60.59 105 PHE A O 1
ATOM 851 N N . THR A 1 106 ? 13.792 -3.582 6.900 1.00 59.09 106 THR A N 1
ATOM 852 C CA . THR A 1 106 ? 14.089 -3.142 8.265 1.00 59.09 106 THR A CA 1
ATOM 853 C C . THR A 1 106 ? 13.736 -4.274 9.252 1.00 59.09 106 THR A C 1
ATOM 855 O O . THR A 1 106 ? 12.615 -4.790 9.219 1.00 59.09 106 THR A O 1
ATOM 858 N N . PRO A 1 107 ? 14.653 -4.692 10.154 1.00 52.56 107 PRO A N 1
ATOM 859 C CA . PRO A 1 107 ? 14.472 -5.881 11.005 1.00 52.56 107 PRO A CA 1
ATOM 860 C C . PRO A 1 107 ? 13.221 -5.862 11.898 1.00 52.56 107 PRO A C 1
ATOM 862 O O . PRO A 1 107 ? 12.722 -6.910 12.299 1.00 52.56 107 PRO A O 1
ATOM 865 N N . LYS A 1 108 ? 12.683 -4.673 12.196 1.00 57.25 108 LYS A N 1
ATOM 866 C CA . LYS A 1 108 ? 11.490 -4.482 13.037 1.00 57.25 108 LYS A CA 1
ATOM 867 C C . LYS A 1 108 ? 10.183 -4.955 12.388 1.00 57.25 108 LYS A C 1
ATOM 869 O O . LYS A 1 108 ? 9.160 -5.013 13.062 1.00 57.25 108 LYS A O 1
ATOM 874 N N . LEU A 1 109 ? 10.190 -5.285 11.097 1.00 57.28 109 LEU A N 1
ATOM 875 C CA . LEU A 1 109 ? 9.003 -5.785 10.398 1.00 57.28 109 LEU A CA 1
ATOM 876 C C . LEU A 1 109 ? 8.684 -7.250 10.727 1.00 57.28 109 LEU A C 1
ATOM 878 O O . LEU A 1 109 ? 7.550 -7.675 10.536 1.00 57.28 109 LEU A O 1
ATOM 882 N N . VAL A 1 110 ? 9.658 -8.014 11.232 1.00 54.81 110 VAL A N 1
ATOM 883 C CA . VAL A 1 110 ? 9.536 -9.468 11.463 1.00 54.81 110 VAL A CA 1
ATOM 884 C C . VAL A 1 110 ? 9.079 -9.810 12.891 1.00 54.81 110 VAL A C 1
ATOM 886 O O . VAL A 1 110 ? 8.962 -10.979 13.238 1.00 54.81 110 VAL A O 1
ATOM 889 N N . SER A 1 111 ? 8.833 -8.806 13.740 1.00 55.88 111 SER A N 1
ATOM 890 C CA . SER A 1 111 ? 8.525 -8.982 15.168 1.00 55.88 111 SER A CA 1
ATOM 891 C C . SER A 1 111 ? 7.046 -8.777 15.532 1.00 55.88 111 SER A C 1
ATOM 893 O O . SER A 1 111 ? 6.756 -8.436 16.678 1.00 55.88 111 SER A O 1
ATOM 895 N N . ARG A 1 11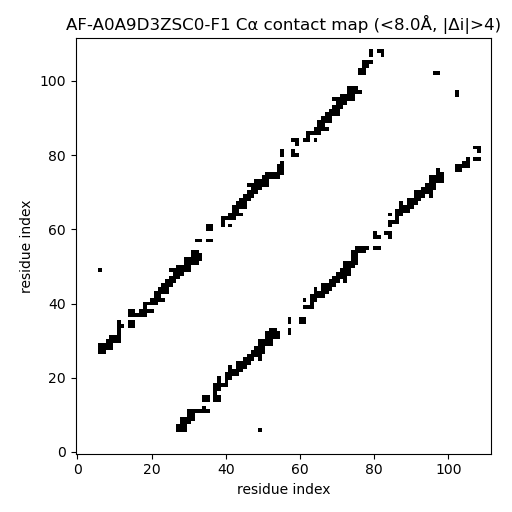2 ? 6.124 -8.909 14.570 1.00 55.44 112 ARG A N 1
ATOM 896 C CA . ARG A 1 112 ? 4.668 -8.819 14.783 1.00 55.44 112 ARG A CA 1
ATOM 897 C C . ARG A 1 112 ? 4.005 -10.189 14.751 1.00 55.44 112 ARG A C 1
ATOM 899 O O . ARG A 1 112 ? 4.436 -11.019 13.923 1.00 55.44 112 ARG A O 1
#

Solvent-accessible surface area (backbone atoms only — not comparable to full-atom values): 6222 Å² total; per-residue (Å²): 132,79,76,88,85,73,57,50,75,48,63,41,70,76,51,45,84,42,53,82,42,36,71,46,80,47,68,51,28,30,38,44,37,77,40,49,67,43,35,72,46,31,28,31,45,38,35,35,50,21,40,36,39,52,44,42,79,35,44,78,55,45,64,49,26,28,32,44,36,37,36,50,20,37,30,60,56,62,48,76,48,66,74,63,42,83,48,48,78,42,82,43,81,40,70,64,43,35,80,60,90,80,71,59,77,56,79,77,68,76,78,118

Foldseek 3Di:
DPPPPDAAEDELCNCQPVQVDAEDAEERHEYELPNVLSHQRHAYDAYALYEYEPPCVNLLSPQNHQYYADALYEYAAHDCSVVVNPNHNYDHDYNYHYPDDDRDDDPVVVVD

InterPro domains:
  IPR032675 Leucine-rich repeat domain superfamily [G3DSA:3.80.10.10] (6-109)

pLDDT: mean 85.81, std 13.93, range [43.16, 98.25]